Protein AF-A0A3A4Z1Z5-F1 (afdb_monomer_lite)

Radius of gyration: 25.59 Å; chains: 1; bounding box: 73×41×46 Å

Sequence (106 aa):
MDKRVFKVILSLVLTLFFTSTFNFTTGVSYGKEKPIIVGAPIPRASAYGQNGERGMIMAVEEINAAGGVKVAGKMRPIKLEIIDSRDEEPGVPTSEVLLAIEKLIL

pLDDT: mean 87.55, std 14.71, range [50.41, 98.62]

Secondary structure (DSSP, 8-state):
--HHHHHHHHHHHHHHHHHHT-----------PPPEEEEEEE-TTSHHHHHHHHHHHHHHHHHHHTT-EEETTEEE-EEEEEEE--TTSTT--HHHHHHHHHHHH-

Foldseek 3Di:
DDPVVVVVVVVVVVVVVVVVPPPPDPPPPPPADAAAEDEDAAQCVDPVRVVVVVVVVVVLVVQVVVQADQDPNDHHRYDYHYFNLNPPPPPDDPVSSVVRVVVRVD

Structure (mmCIF, N/CA/C/O backbone):
data_AF-A0A3A4Z1Z5-F1
#
_entry.id   AF-A0A3A4Z1Z5-F1
#
loop_
_atom_site.group_PDB
_atom_site.id
_atom_site.type_symbol
_atom_site.label_atom_id
_atom_site.label_alt_id
_atom_site.label_comp_id
_atom_site.label_asym_id
_atom_site.label_entity_id
_atom_site.label_seq_id
_atom_site.pdbx_PDB_ins_code
_atom_site.Cartn_x
_atom_site.Cartn_y
_atom_site.Cartn_z
_atom_site.occupancy
_atom_site.B_iso_or_equiv
_atom_site.auth_seq_id
_atom_site.auth_comp_id
_atom_site.auth_asym_id
_atom_site.auth_atom_id
_atom_site.pdbx_PDB_model_num
ATOM 1 N N . MET A 1 1 ? -56.432 -26.399 16.904 1.00 61.25 1 MET A N 1
ATOM 2 C CA . MET A 1 1 ? -55.233 -26.116 17.721 1.00 61.25 1 MET A CA 1
ATOM 3 C C . MET A 1 1 ? -55.670 -25.333 18.944 1.00 61.25 1 MET A C 1
ATOM 5 O O . MET A 1 1 ? -56.341 -24.318 18.783 1.00 61.25 1 MET A O 1
ATOM 9 N N . ASP A 1 2 ? -55.361 -25.818 20.145 1.00 82.25 2 ASP A N 1
ATOM 10 C CA . ASP A 1 2 ? -55.827 -25.175 21.374 1.00 82.25 2 ASP A CA 1
ATOM 11 C C . ASP A 1 2 ? -55.219 -23.786 21.541 1.00 82.25 2 ASP A C 1
ATOM 13 O O . ASP A 1 2 ? -54.036 -23.567 21.270 1.00 82.25 2 ASP A O 1
ATOM 17 N N . LYS A 1 3 ? -56.013 -22.839 22.056 1.00 79.06 3 LYS A N 1
ATOM 18 C CA . LYS A 1 3 ? -55.576 -21.449 22.290 1.00 79.06 3 LYS A CA 1
ATOM 19 C C . LYS A 1 3 ? -54.317 -21.364 23.167 1.00 79.06 3 LYS A C 1
ATOM 21 O O . LYS A 1 3 ? -53.588 -20.382 23.087 1.00 79.06 3 LYS A O 1
ATOM 26 N N . ARG A 1 4 ? -54.052 -22.385 23.993 1.00 77.69 4 ARG A N 1
ATOM 27 C CA . ARG A 1 4 ? -52.820 -22.511 24.789 1.00 77.69 4 ARG A CA 1
ATOM 28 C C . ARG A 1 4 ? -51.619 -22.909 23.929 1.00 77.69 4 ARG A C 1
ATOM 30 O O . ARG A 1 4 ? -50.582 -22.269 24.026 1.00 77.69 4 ARG A O 1
ATOM 37 N N . VAL A 1 5 ? -51.784 -23.887 23.041 1.00 81.25 5 VAL A N 1
ATOM 38 C CA . VAL A 1 5 ? -50.731 -24.358 22.124 1.00 81.25 5 VAL A CA 1
ATOM 39 C C . VAL A 1 5 ? -50.340 -23.257 21.135 1.00 81.25 5 VAL A C 1
ATOM 41 O O . VAL A 1 5 ? -49.156 -23.020 20.918 1.00 81.25 5 VAL A O 1
ATOM 44 N N . PHE A 1 6 ? -51.314 -22.497 20.622 1.00 83.25 6 PHE A N 1
ATOM 45 C CA . PHE A 1 6 ? -51.037 -21.356 19.742 1.00 83.25 6 PHE A CA 1
ATOM 46 C C . PHE A 1 6 ? -50.242 -20.241 20.443 1.00 83.25 6 PHE A C 1
ATOM 48 O O . PHE A 1 6 ? -49.313 -19.693 19.859 1.00 83.25 6 PHE A O 1
ATOM 55 N N . LYS A 1 7 ? -50.548 -19.940 21.715 1.00 80.25 7 LYS A N 1
ATOM 56 C CA . LYS A 1 7 ? -49.803 -18.942 22.504 1.00 80.25 7 LYS A CA 1
ATOM 57 C C . LYS A 1 7 ? -48.358 -19.364 22.782 1.00 80.25 7 LYS A C 1
ATOM 59 O O . LYS A 1 7 ? -47.477 -18.514 22.743 1.00 80.25 7 LYS A O 1
ATOM 64 N N . VAL A 1 8 ? -48.118 -20.653 23.030 1.00 85.31 8 VAL A N 1
ATOM 65 C CA . VAL A 1 8 ? -46.770 -21.194 23.276 1.00 85.31 8 VAL A CA 1
ATOM 66 C C . VAL A 1 8 ? -45.921 -21.169 22.004 1.00 85.31 8 VAL A C 1
ATOM 68 O O . VAL A 1 8 ? -44.770 -20.749 22.048 1.00 85.31 8 VAL A O 1
ATOM 71 N N . ILE A 1 9 ? -46.489 -21.549 20.855 1.00 85.56 9 ILE A N 1
ATOM 72 C CA . ILE A 1 9 ? -45.777 -21.486 19.568 1.00 85.56 9 ILE A CA 1
ATOM 73 C C . ILE A 1 9 ? -45.465 -20.030 19.203 1.00 85.56 9 ILE A C 1
ATOM 75 O O . ILE A 1 9 ? -44.343 -19.722 18.808 1.00 85.56 9 ILE A O 1
ATOM 79 N N . LEU A 1 10 ? -46.426 -19.122 19.399 1.00 85.94 10 LEU A N 1
ATOM 80 C CA . LEU A 1 10 ? -46.225 -17.701 19.136 1.00 85.94 10 LEU A CA 1
ATOM 81 C C . LEU A 1 10 ? -45.142 -17.101 20.042 1.00 85.94 10 LEU A C 1
ATOM 83 O O . LEU A 1 10 ? -44.319 -16.335 19.550 1.00 85.94 10 LEU A O 1
ATOM 87 N N . SER A 1 11 ? -45.090 -17.471 21.329 1.00 83.81 11 SER A N 1
ATOM 88 C CA . SER A 1 11 ? -44.024 -16.989 22.213 1.00 83.81 11 SER A CA 1
ATOM 89 C C . SER A 1 11 ? -42.663 -17.548 21.810 1.00 83.81 11 SER A C 1
ATOM 91 O O . SER A 1 11 ? -41.701 -16.798 21.800 1.00 83.81 11 SER A O 1
ATOM 93 N N . LEU A 1 12 ? -42.570 -18.826 21.424 1.00 85.62 12 LEU A N 1
ATOM 94 C CA . LEU A 1 12 ? -41.303 -19.443 21.018 1.00 85.62 12 LEU A CA 1
ATOM 95 C C . LEU A 1 12 ? -40.723 -18.789 19.752 1.00 85.62 12 LEU A C 1
ATOM 97 O O . LEU A 1 12 ? -39.527 -18.512 19.692 1.00 85.62 12 LEU A O 1
ATOM 101 N N . VAL A 1 13 ? -41.580 -18.491 18.769 1.00 84.69 13 VAL A N 1
ATOM 102 C CA . VAL A 1 13 ? -41.193 -17.786 17.535 1.00 84.69 13 VAL A CA 1
ATOM 103 C C . VAL A 1 13 ? -40.758 -16.352 17.836 1.00 84.69 13 VAL A C 1
ATOM 105 O O . VAL A 1 13 ? -39.760 -15.892 17.283 1.00 84.69 13 VAL A O 1
ATOM 108 N N . LEU A 1 14 ? -41.453 -15.662 18.745 1.00 81.12 14 LEU A N 1
ATOM 109 C CA . LEU A 1 14 ? -41.100 -14.299 19.145 1.00 81.12 14 LEU A CA 1
ATOM 110 C C . LEU A 1 14 ? -39.748 -14.253 19.874 1.00 81.12 14 LEU A C 1
ATOM 112 O O . LEU A 1 14 ? -38.947 -13.357 19.614 1.00 81.12 14 LEU A O 1
ATOM 116 N N . THR A 1 15 ? -39.464 -15.241 20.729 1.00 78.25 15 THR A N 1
ATOM 117 C CA . THR A 1 15 ? -38.175 -15.359 21.423 1.00 78.25 15 THR A CA 1
ATOM 118 C C . THR A 1 15 ? -37.039 -15.671 20.449 1.00 78.25 15 THR A C 1
ATOM 120 O O . THR A 1 15 ? -35.991 -15.039 20.544 1.00 78.25 15 THR A O 1
ATOM 123 N N . LEU A 1 16 ? -37.248 -16.565 19.469 1.00 75.94 16 LEU A N 1
ATOM 124 C CA . LEU A 1 16 ? -36.252 -16.837 18.421 1.00 75.94 16 LEU A CA 1
ATOM 125 C C . LEU A 1 16 ? -35.950 -15.596 17.564 1.00 75.94 16 LEU A C 1
ATOM 127 O O . LEU A 1 16 ? -34.791 -15.353 17.218 1.00 75.94 16 LEU A O 1
ATOM 131 N N . PHE A 1 17 ? -36.971 -14.792 17.251 1.00 70.88 17 PHE A N 1
ATOM 132 C CA . PHE A 1 17 ? -36.794 -13.539 16.512 1.00 70.88 17 PHE A CA 1
ATOM 133 C C . PHE A 1 17 ? -35.990 -12.509 17.318 1.00 70.88 17 PHE A C 1
ATOM 135 O O . PHE A 1 17 ? -35.095 -11.869 16.771 1.00 70.88 17 PHE A O 1
ATOM 142 N N . PHE A 1 18 ? -36.246 -12.399 18.626 1.00 65.06 18 PHE A N 1
ATOM 143 C CA . PHE A 1 18 ? -35.535 -11.468 19.511 1.00 65.06 18 PHE A CA 1
ATOM 144 C C . PHE A 1 18 ? -34.075 -11.867 19.769 1.00 65.06 18 PHE A C 1
ATOM 146 O O . PHE A 1 18 ? -33.209 -10.999 19.888 1.00 65.06 18 PHE A O 1
ATOM 153 N N . THR A 1 19 ? -33.771 -13.169 19.823 1.00 61.94 19 THR A N 1
ATOM 154 C CA . THR A 1 19 ? -32.390 -13.646 19.998 1.00 61.94 19 THR A CA 1
ATOM 155 C C . THR A 1 19 ? -31.544 -13.495 18.735 1.00 61.94 19 THR A C 1
ATOM 157 O O . THR A 1 19 ? -30.330 -13.343 18.837 1.00 61.94 19 THR A O 1
ATOM 160 N N . SER A 1 20 ? -32.155 -13.483 17.542 1.00 58.09 20 SER A N 1
ATOM 161 C CA . SER A 1 20 ? -31.414 -13.316 16.284 1.00 58.09 20 SER A CA 1
ATOM 162 C C . SER A 1 20 ? -30.978 -11.868 16.026 1.00 58.09 20 SER A C 1
ATOM 164 O O . SER A 1 20 ? -30.015 -11.648 15.294 1.00 58.09 20 SER A O 1
ATOM 166 N N . THR A 1 21 ? -31.644 -10.880 16.633 1.00 56.31 21 THR A N 1
ATOM 167 C CA . THR A 1 21 ? -31.333 -9.450 16.457 1.00 56.31 21 THR A CA 1
ATOM 168 C C . THR A 1 21 ? -30.331 -8.897 17.476 1.00 56.31 21 THR A C 1
ATOM 170 O O . THR A 1 21 ? -29.924 -7.746 17.351 1.00 56.31 21 THR A O 1
ATOM 173 N N . PHE A 1 22 ? -29.909 -9.688 18.472 1.00 52.91 22 PHE A N 1
ATOM 174 C CA . PHE A 1 22 ? -29.034 -9.226 19.562 1.00 52.91 22 PHE A CA 1
ATOM 175 C C . PHE A 1 22 ? -27.533 -9.497 19.356 1.00 52.91 22 PHE A C 1
ATOM 177 O O . PHE A 1 22 ? -26.733 -9.185 20.234 1.00 52.91 22 PHE A O 1
ATOM 184 N N . ASN A 1 23 ? -27.114 -9.979 18.180 1.00 50.41 23 ASN A N 1
ATOM 185 C CA . ASN A 1 23 ? -25.702 -9.948 17.766 1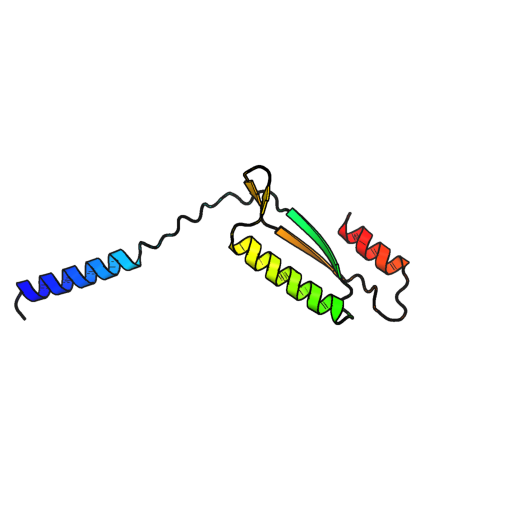.00 50.41 23 ASN A CA 1
AT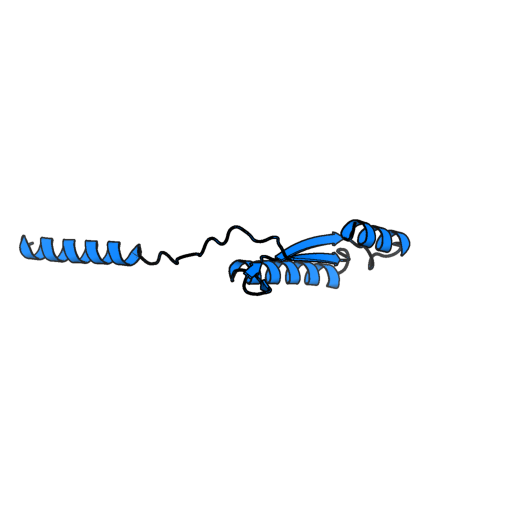OM 186 C C . ASN A 1 23 ? -25.295 -8.542 17.286 1.00 50.41 23 ASN A C 1
ATOM 188 O O . ASN A 1 23 ? -24.644 -8.379 16.255 1.00 50.41 23 ASN A O 1
ATOM 192 N N . PHE A 1 24 ? -25.695 -7.505 18.027 1.00 51.84 24 PHE A N 1
ATOM 193 C CA . PHE A 1 24 ? -25.171 -6.162 17.839 1.00 51.84 24 PHE A CA 1
ATOM 194 C C . PHE A 1 24 ? -23.784 -6.146 18.476 1.00 51.84 24 PHE A C 1
ATOM 196 O O . PHE A 1 24 ? -23.608 -5.792 19.641 1.00 51.84 24 PHE A O 1
ATOM 203 N N . THR A 1 25 ? -22.797 -6.628 17.718 1.00 53.03 25 THR A N 1
ATOM 204 C CA . THR A 1 25 ? -21.393 -6.369 18.018 1.00 53.03 25 THR A CA 1
ATOM 205 C C . THR A 1 25 ? -21.264 -4.870 18.253 1.00 53.03 25 THR A C 1
ATOM 207 O O . THR A 1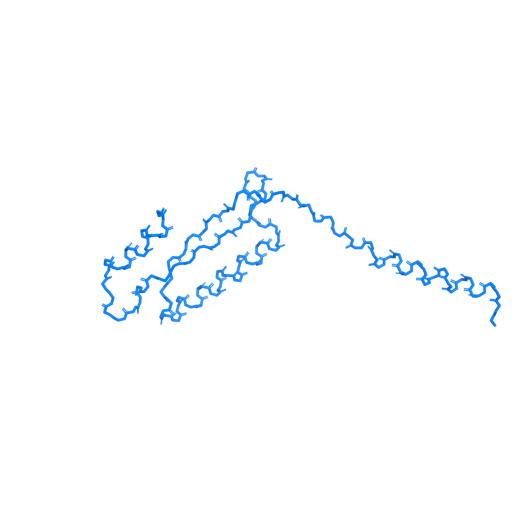 25 ? -21.587 -4.050 17.390 1.00 53.03 25 THR A O 1
ATOM 210 N N . THR A 1 26 ? -20.884 -4.499 19.470 1.00 52.44 26 THR A N 1
ATOM 211 C CA . THR A 1 26 ? -20.511 -3.137 19.816 1.00 52.44 26 THR A CA 1
ATOM 212 C C . THR A 1 26 ? -19.218 -2.835 19.069 1.00 52.44 26 THR A C 1
ATOM 214 O O . THR A 1 26 ? -18.125 -2.923 19.627 1.00 52.44 26 THR A O 1
ATOM 217 N N . GLY A 1 27 ? -19.336 -2.532 17.777 1.00 52.22 27 GLY A N 1
ATOM 218 C CA . GLY A 1 27 ? -18.276 -1.912 17.012 1.00 52.22 27 GLY A CA 1
ATOM 219 C C . GLY A 1 27 ? -18.019 -0.573 17.673 1.00 52.22 27 GLY A C 1
ATOM 220 O O . GLY A 1 27 ? -18.796 0.366 17.502 1.00 52.22 27 GLY A O 1
ATOM 221 N N . VAL A 1 28 ? -16.981 -0.507 18.505 1.00 52.50 28 VAL A N 1
ATOM 222 C CA . VAL A 1 28 ? -16.524 0.755 19.069 1.00 52.50 28 VAL A CA 1
ATOM 223 C C . VAL A 1 28 ? -16.129 1.611 17.875 1.00 52.50 28 VAL A C 1
ATOM 225 O O . VAL A 1 28 ? -15.078 1.411 17.270 1.00 52.50 28 VAL A O 1
ATOM 228 N N . SER A 1 29 ? -17.012 2.533 17.498 1.00 51.22 29 SER A N 1
ATOM 229 C CA . SER A 1 29 ? -16.730 3.561 16.509 1.00 51.22 29 SER A CA 1
ATOM 230 C C . SER A 1 29 ? -15.759 4.548 17.148 1.00 51.22 29 SER A C 1
ATOM 232 O O . SER A 1 29 ? -16.138 5.647 17.554 1.00 51.22 29 SER A O 1
ATOM 234 N N . TYR A 1 30 ? -14.494 4.144 17.271 1.00 51.41 30 TYR A N 1
ATOM 235 C CA . TYR A 1 30 ? -13.403 5.089 17.428 1.00 51.41 30 TYR A CA 1
ATOM 236 C C . TYR A 1 30 ? -13.477 6.003 16.207 1.00 51.41 30 TYR A C 1
ATOM 238 O O . TYR A 1 30 ? -13.342 5.532 15.076 1.00 51.41 30 TYR A O 1
ATOM 246 N N . GLY A 1 31 ? -13.755 7.296 16.415 1.00 57.62 31 GLY A N 1
ATOM 247 C CA . GLY A 1 31 ? -13.587 8.281 15.349 1.00 57.62 31 GLY A CA 1
ATOM 248 C C . GLY A 1 31 ? -12.216 8.039 14.728 1.00 57.62 31 GLY A C 1
ATOM 249 O O . GLY A 1 31 ? -11.250 7.928 15.482 1.00 57.62 31 GLY A O 1
ATOM 250 N N . LYS A 1 32 ? -12.159 7.819 13.404 1.00 63.97 32 LYS A N 1
ATOM 251 C CA . LYS A 1 32 ? -10.948 7.342 12.718 1.00 63.97 32 LYS A CA 1
ATOM 252 C C . LYS A 1 32 ? -9.762 8.208 13.140 1.00 63.97 32 LYS A C 1
ATOM 254 O O . LYS A 1 32 ? -9.626 9.344 12.688 1.00 63.97 32 LYS A O 1
ATOM 259 N N . GLU A 1 33 ? -8.921 7.665 14.018 1.00 81.50 33 GLU A N 1
ATOM 260 C CA . GLU A 1 33 ? -7.637 8.264 14.355 1.00 81.50 33 GLU A CA 1
ATOM 261 C C . GLU A 1 33 ? -6.850 8.452 13.058 1.00 81.50 33 GLU A C 1
ATOM 263 O O . GLU A 1 33 ? -7.051 7.708 12.089 1.00 81.50 33 GLU A O 1
ATOM 268 N N . LYS A 1 34 ? -5.964 9.455 13.022 1.00 91.31 34 LYS A N 1
ATOM 269 C CA . LYS A 1 34 ? -5.181 9.753 11.813 1.00 91.31 34 LYS A CA 1
ATOM 270 C C . LYS A 1 34 ? -4.570 8.451 11.283 1.00 91.31 34 LYS A C 1
ATOM 272 O O . LYS A 1 34 ? -3.930 7.753 12.073 1.00 91.31 34 LYS A O 1
ATOM 277 N N . PRO A 1 35 ? -4.736 8.094 10.003 1.00 95.12 35 PRO A N 1
ATOM 278 C CA . PRO A 1 35 ? -4.222 6.827 9.507 1.00 95.12 35 PRO A CA 1
ATOM 279 C C . PRO A 1 35 ? -2.697 6.758 9.629 1.00 95.12 35 PRO A C 1
ATOM 281 O O . PRO A 1 35 ? -2.014 7.784 9.697 1.00 95.12 35 PRO A O 1
ATOM 284 N N . ILE A 1 36 ? -2.166 5.542 9.680 1.00 96.25 36 ILE A N 1
ATOM 285 C CA . ILE A 1 36 ? -0.753 5.276 9.416 1.00 96.25 36 ILE A CA 1
ATOM 286 C C . ILE A 1 36 ? -0.617 5.223 7.898 1.00 96.25 36 ILE A C 1
ATOM 288 O O . ILE A 1 36 ? -1.231 4.368 7.264 1.00 96.25 36 ILE A O 1
ATOM 292 N N . ILE A 1 37 ? 0.126 6.161 7.320 1.00 96.31 37 ILE A N 1
ATOM 293 C CA . ILE A 1 37 ? 0.362 6.185 5.877 1.00 96.31 37 ILE A CA 1
ATOM 294 C C . ILE A 1 37 ? 1.513 5.230 5.581 1.00 96.31 37 ILE A C 1
ATOM 296 O O . ILE A 1 37 ? 2.593 5.369 6.152 1.00 96.31 37 ILE A O 1
ATOM 300 N N . VAL A 1 38 ? 1.263 4.261 4.707 1.00 97.44 38 VAL A N 1
ATOM 301 C CA . VAL A 1 38 ? 2.278 3.354 4.172 1.00 97.44 38 VAL A CA 1
ATOM 302 C C . VAL A 1 38 ? 2.399 3.666 2.689 1.00 97.44 38 VAL A C 1
ATOM 304 O O . VAL A 1 38 ? 1.474 3.400 1.926 1.00 97.44 38 VAL A O 1
ATOM 307 N N . GLY A 1 39 ? 3.513 4.282 2.303 1.00 97.38 39 GLY A N 1
ATOM 308 C CA . GLY A 1 39 ? 3.845 4.530 0.905 1.00 97.38 39 GLY A CA 1
ATOM 309 C C . GLY A 1 39 ? 4.557 3.323 0.304 1.00 97.38 39 GLY A C 1
ATOM 310 O O . GLY A 1 39 ? 5.506 2.819 0.903 1.00 97.38 39 GLY A O 1
ATOM 311 N N . ALA A 1 40 ? 4.123 2.880 -0.873 1.00 97.38 40 ALA A N 1
ATOM 312 C CA . ALA A 1 40 ? 4.768 1.810 -1.620 1.00 97.38 40 ALA A CA 1
ATOM 313 C C . ALA A 1 40 ? 5.015 2.218 -3.087 1.00 97.38 40 ALA A C 1
ATOM 315 O O . ALA A 1 40 ? 4.067 2.283 -3.876 1.00 97.38 40 ALA A O 1
ATOM 316 N N . PRO A 1 41 ? 6.273 2.479 -3.480 1.00 96.88 41 PRO A N 1
ATOM 317 C CA . PRO A 1 41 ? 6.649 2.564 -4.885 1.00 96.88 41 PRO A CA 1
ATOM 318 C C . PRO A 1 41 ? 6.745 1.145 -5.458 1.00 96.88 41 PRO A C 1
ATOM 320 O O . PRO A 1 41 ? 7.558 0.343 -5.001 1.00 96.88 41 PRO A O 1
ATOM 323 N N . ILE A 1 42 ? 5.892 0.815 -6.428 1.00 97.31 42 ILE A N 1
ATOM 324 C CA . ILE A 1 42 ? 5.763 -0.542 -6.970 1.00 97.31 42 ILE A CA 1
ATOM 325 C C . ILE A 1 42 ? 6.004 -0.535 -8.481 1.00 97.31 42 ILE A C 1
ATOM 327 O O . ILE A 1 42 ? 5.338 0.225 -9.176 1.00 97.31 42 ILE A O 1
ATOM 331 N N . PRO A 1 43 ? 6.878 -1.397 -9.028 1.00 96.44 43 PRO A N 1
ATOM 332 C CA . PRO A 1 43 ? 7.050 -1.525 -10.472 1.00 96.44 43 PRO A CA 1
ATOM 333 C C . PRO A 1 43 ? 5.930 -2.397 -11.062 1.00 96.44 43 PRO A C 1
ATOM 335 O O . PRO A 1 43 ? 6.028 -3.625 -11.093 1.00 96.44 43 PRO A O 1
ATOM 338 N N . ARG A 1 44 ? 4.828 -1.801 -11.534 1.00 95.62 44 ARG A N 1
ATOM 339 C CA . ARG A 1 44 ? 3.629 -2.574 -11.938 1.00 95.62 44 ARG A CA 1
ATOM 340 C C . ARG A 1 44 ? 3.800 -3.401 -13.212 1.00 95.62 44 ARG A C 1
ATOM 342 O O . ARG A 1 44 ? 3.038 -4.346 -13.439 1.00 95.62 44 ARG A O 1
ATOM 349 N N . ALA A 1 45 ? 4.807 -3.094 -14.026 1.00 95.06 45 ALA A N 1
ATOM 350 C CA . ALA A 1 45 ? 5.160 -3.905 -15.189 1.00 95.06 45 ALA A CA 1
ATOM 351 C C . ALA A 1 45 ? 5.744 -5.282 -14.818 1.00 95.06 45 ALA A C 1
ATOM 353 O O . ALA A 1 45 ? 5.802 -6.178 -15.659 1.00 95.06 45 ALA A O 1
ATOM 354 N N . SER A 1 46 ? 6.146 -5.471 -13.559 1.00 94.38 46 SER A N 1
ATOM 355 C CA . SER A 1 46 ? 6.732 -6.704 -13.044 1.00 94.38 46 SER A CA 1
ATOM 356 C C . SER A 1 46 ? 5.713 -7.597 -12.343 1.00 94.38 46 SER A C 1
ATOM 358 O O . SER A 1 46 ? 4.837 -7.131 -11.612 1.00 94.38 46 SER A O 1
ATOM 360 N N . ALA A 1 47 ? 5.879 -8.914 -12.486 1.00 93.94 47 ALA A N 1
ATOM 361 C CA . ALA A 1 47 ? 5.120 -9.888 -11.706 1.00 93.94 47 ALA A CA 1
ATOM 362 C C . ALA A 1 47 ? 5.382 -9.750 -10.194 1.00 93.94 47 ALA A C 1
ATOM 364 O O . ALA A 1 47 ? 4.472 -9.975 -9.394 1.00 93.94 47 ALA A O 1
ATOM 365 N N . TYR A 1 48 ? 6.597 -9.355 -9.796 1.00 92.25 48 TYR A N 1
ATOM 366 C CA . TYR A 1 48 ? 6.924 -9.091 -8.397 1.00 92.25 48 TYR A CA 1
ATOM 367 C C . TYR A 1 48 ? 6.127 -7.890 -7.877 1.00 92.25 48 TYR A C 1
ATOM 369 O O . TYR A 1 48 ? 5.457 -7.999 -6.849 1.00 92.25 48 TYR A O 1
ATOM 377 N N . GLY A 1 49 ? 6.094 -6.796 -8.644 1.00 95.88 49 GLY A N 1
ATOM 378 C CA . GLY A 1 49 ? 5.315 -5.610 -8.296 1.00 95.88 49 GLY A CA 1
ATOM 379 C C . GLY A 1 49 ? 3.811 -5.881 -8.210 1.00 95.88 49 GLY A C 1
ATOM 380 O O . GLY A 1 49 ? 3.180 -5.546 -7.210 1.00 95.88 49 GLY A O 1
ATOM 381 N N . GLN A 1 50 ? 3.232 -6.571 -9.197 1.00 96.50 50 GLN A N 1
ATOM 382 C CA . GLN A 1 50 ? 1.798 -6.899 -9.203 1.00 96.50 50 GLN A CA 1
ATOM 383 C C . GLN A 1 50 ? 1.381 -7.780 -8.021 1.00 96.50 50 GLN A C 1
ATOM 385 O O . GLN A 1 50 ? 0.337 -7.550 -7.407 1.00 96.50 50 GLN A O 1
ATOM 390 N N . ASN A 1 51 ? 2.177 -8.804 -7.705 1.00 97.12 51 ASN A N 1
ATOM 391 C CA . ASN A 1 51 ? 1.888 -9.689 -6.580 1.00 97.12 51 ASN A CA 1
ATOM 392 C C . ASN A 1 51 ? 2.095 -8.970 -5.240 1.00 97.12 51 ASN A C 1
ATOM 394 O O . ASN A 1 51 ? 1.286 -9.148 -4.330 1.00 97.12 51 ASN A O 1
ATOM 398 N N . GLY A 1 52 ? 3.120 -8.118 -5.141 1.00 96.19 52 GLY A N 1
ATOM 399 C CA . GLY A 1 52 ? 3.358 -7.260 -3.983 1.00 96.19 52 GLY A CA 1
ATOM 400 C C . GLY A 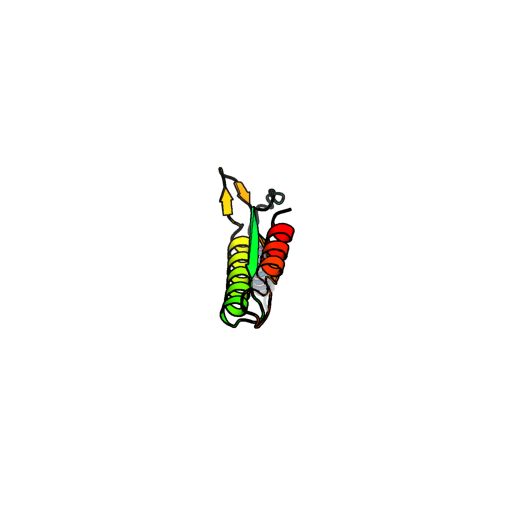1 52 ? 2.200 -6.297 -3.723 1.00 96.19 52 GLY A C 1
ATOM 401 O O . GLY A 1 52 ? 1.697 -6.240 -2.606 1.00 96.19 52 GLY A O 1
ATOM 402 N N . GLU A 1 53 ? 1.715 -5.597 -4.751 1.00 97.69 53 GLU A N 1
ATOM 403 C CA . GLU A 1 53 ? 0.571 -4.682 -4.646 1.00 97.69 53 GLU A CA 1
ATOM 404 C C . GLU A 1 53 ? -0.690 -5.395 -4.151 1.00 97.69 53 GLU A C 1
ATOM 406 O O . GLU A 1 53 ? -1.296 -4.962 -3.171 1.00 97.69 53 GLU A O 1
ATOM 411 N N . ARG A 1 54 ? -1.050 -6.528 -4.764 1.00 98.25 54 ARG A N 1
ATOM 412 C CA . ARG A 1 54 ? -2.213 -7.323 -4.337 1.00 98.25 54 ARG A CA 1
ATOM 413 C C . ARG A 1 54 ? -2.070 -7.813 -2.897 1.00 98.25 54 ARG A C 1
ATOM 415 O O . ARG A 1 54 ? -3.030 -7.736 -2.135 1.00 98.25 54 ARG A O 1
ATOM 422 N N . GLY A 1 55 ? -0.880 -8.282 -2.519 1.00 98.25 55 GLY A N 1
ATOM 423 C CA . GLY A 1 55 ? -0.591 -8.740 -1.160 1.00 98.25 55 GLY A CA 1
ATOM 424 C C . GLY A 1 55 ? -0.694 -7.620 -0.124 1.00 98.25 55 GLY A C 1
ATOM 425 O O . GLY A 1 55 ? -1.293 -7.814 0.931 1.00 98.25 55 GLY A O 1
ATOM 426 N N . MET A 1 56 ? -0.172 -6.429 -0.431 1.00 98.19 56 MET A N 1
ATOM 427 C CA . MET A 1 56 ? -0.297 -5.265 0.449 1.00 98.19 56 MET A CA 1
ATOM 428 C C . MET A 1 56 ? -1.748 -4.814 0.601 1.00 98.19 56 MET A C 1
ATOM 430 O O . MET A 1 56 ? -2.164 -4.515 1.717 1.00 98.19 56 MET A O 1
ATOM 434 N N . ILE A 1 57 ? -2.521 -4.782 -0.490 1.00 98.31 57 ILE A N 1
ATOM 435 C CA . ILE A 1 57 ? -3.947 -4.434 -0.444 1.00 98.31 57 ILE A CA 1
ATOM 436 C C . ILE A 1 57 ? -4.693 -5.418 0.462 1.00 98.31 57 ILE A C 1
ATOM 438 O O . ILE A 1 57 ? -5.330 -4.984 1.418 1.00 98.31 57 ILE A O 1
ATOM 442 N N . MET A 1 58 ? -4.532 -6.725 0.228 1.00 98.62 58 MET A N 1
ATOM 443 C CA . MET A 1 58 ? -5.162 -7.774 1.037 1.00 98.62 58 MET A CA 1
ATOM 444 C C . MET A 1 58 ? -4.804 -7.640 2.522 1.00 98.62 58 MET A C 1
ATOM 446 O O . MET A 1 58 ? -5.686 -7.618 3.377 1.00 98.62 58 MET A O 1
ATOM 450 N N . ALA A 1 59 ? -3.518 -7.476 2.842 1.00 98.56 59 ALA A N 1
ATOM 451 C CA . ALA A 1 59 ? -3.074 -7.325 4.224 1.00 98.56 59 ALA A CA 1
ATOM 452 C C . ALA A 1 59 ? -3.657 -6.066 4.887 1.00 98.56 59 ALA A C 1
ATOM 454 O O . ALA A 1 59 ? -4.094 -6.113 6.036 1.00 98.56 59 ALA A O 1
ATOM 455 N N . VAL A 1 60 ? -3.687 -4.933 4.179 1.00 98.31 60 VAL A N 1
ATOM 456 C CA . VAL A 1 60 ? -4.254 -3.679 4.696 1.00 98.31 60 VAL A CA 1
ATOM 457 C C . VAL A 1 60 ? -5.756 -3.803 4.928 1.00 98.31 60 VAL A C 1
ATOM 459 O O . VAL A 1 60 ? -6.247 -3.309 5.943 1.00 98.31 60 VAL A O 1
ATOM 462 N N . GLU A 1 61 ? -6.482 -4.468 4.032 1.00 97.75 61 GLU A N 1
ATOM 463 C CA . GLU A 1 61 ? -7.911 -4.740 4.190 1.00 97.75 61 GLU A CA 1
ATOM 464 C C . GLU A 1 61 ? -8.183 -5.609 5.420 1.00 97.75 61 GLU A C 1
ATOM 466 O O . GLU A 1 61 ? -8.988 -5.218 6.267 1.00 97.75 61 GLU A O 1
ATOM 471 N N . GLU A 1 62 ? -7.468 -6.726 5.577 1.00 98.25 62 GLU A N 1
ATOM 472 C CA . GLU A 1 62 ? -7.614 -7.626 6.727 1.00 98.25 62 GLU A CA 1
ATOM 473 C C . GLU A 1 62 ? -7.258 -6.936 8.052 1.00 98.25 62 GLU A C 1
ATOM 475 O O . GLU A 1 62 ? -8.023 -7.001 9.019 1.00 98.25 62 GLU A O 1
ATOM 480 N N . ILE A 1 63 ? -6.138 -6.206 8.100 1.00 97.38 63 ILE A N 1
ATOM 481 C CA . ILE A 1 63 ? -5.707 -5.464 9.295 1.00 97.38 63 ILE A CA 1
ATOM 482 C C . ILE A 1 63 ? -6.730 -4.386 9.658 1.00 97.38 63 ILE A C 1
ATOM 484 O O . ILE A 1 63 ? -7.101 -4.244 10.825 1.00 97.38 63 ILE A O 1
ATOM 488 N N . ASN A 1 64 ? -7.208 -3.619 8.677 1.00 96.31 64 ASN A N 1
ATOM 489 C CA . ASN A 1 64 ? -8.190 -2.567 8.920 1.00 96.31 64 ASN A CA 1
ATOM 490 C C . ASN A 1 64 ? -9.550 -3.136 9.343 1.00 96.31 64 ASN A C 1
ATOM 492 O O . ASN A 1 64 ? -10.191 -2.551 10.218 1.00 96.31 64 ASN A O 1
ATOM 496 N N . ALA A 1 65 ? -9.971 -4.275 8.785 1.00 95.50 65 ALA A N 1
ATOM 497 C CA . ALA A 1 65 ? -11.176 -4.988 9.208 1.00 95.50 65 ALA A CA 1
ATOM 498 C C . ALA A 1 65 ? -11.069 -5.496 10.659 1.00 95.50 65 ALA A C 1
ATOM 500 O O . ALA A 1 65 ? -12.055 -5.459 11.394 1.00 95.50 65 ALA A O 1
ATOM 501 N N . ALA A 1 66 ? -9.868 -5.878 11.106 1.00 95.44 66 ALA A N 1
ATOM 502 C CA . ALA A 1 66 ? -9.573 -6.235 12.498 1.00 95.44 66 ALA A CA 1
ATOM 503 C C . ALA A 1 66 ? -9.441 -5.022 13.450 1.00 95.44 66 ALA A C 1
ATOM 505 O O . ALA A 1 66 ? -9.135 -5.185 14.633 1.00 95.44 66 ALA A O 1
ATOM 506 N N . GLY A 1 67 ? -9.678 -3.801 12.962 1.00 90.62 67 GLY A N 1
ATOM 507 C CA . GLY A 1 67 ? -9.639 -2.566 13.748 1.00 90.62 67 GLY A CA 1
ATOM 508 C C . GLY A 1 67 ? -8.365 -1.734 13.576 1.00 90.62 67 GLY A C 1
ATOM 509 O O . GLY A 1 67 ? -8.263 -0.667 14.176 1.00 90.62 67 GLY A O 1
ATOM 510 N N . GLY A 1 68 ? -7.412 -2.164 12.746 1.00 94.44 68 GLY A N 1
ATOM 511 C CA . GLY A 1 68 ? -6.176 -1.438 12.447 1.00 94.44 68 GLY A CA 1
ATOM 512 C C . GLY A 1 68 ? -5.002 -1.800 13.363 1.00 94.44 68 GLY A C 1
ATOM 513 O O . GLY A 1 68 ? -4.965 -2.854 13.991 1.00 94.44 68 GLY A O 1
ATOM 514 N N . VAL A 1 69 ? -4.014 -0.908 13.451 1.00 95.56 69 VAL A N 1
ATOM 515 C CA . VAL A 1 69 ? -2.780 -1.105 14.228 1.00 95.56 69 VAL A CA 1
ATOM 516 C C . VAL A 1 69 ? -2.853 -0.344 15.550 1.00 95.56 69 VAL A C 1
ATOM 518 O O . VAL A 1 69 ? -3.170 0.847 15.580 1.00 95.56 69 VAL A O 1
ATOM 521 N N . LYS A 1 70 ? -2.510 -1.010 16.658 1.00 95.06 70 LYS A N 1
ATOM 522 C CA . LYS A 1 70 ? -2.441 -0.386 17.985 1.00 95.06 70 LYS A CA 1
ATOM 523 C C . LYS A 1 70 ? -1.149 0.423 18.140 1.00 95.06 70 LYS A C 1
ATOM 525 O O . LYS A 1 70 ? -0.071 -0.146 18.271 1.00 95.06 70 LYS A O 1
ATOM 530 N N . VAL A 1 71 ? -1.257 1.748 18.198 1.00 93.75 71 VAL A N 1
ATOM 531 C CA . VAL A 1 71 ? -0.141 2.682 18.411 1.00 93.75 71 VAL A CA 1
ATOM 532 C C . VAL A 1 71 ? -0.416 3.505 19.663 1.00 93.75 71 VAL A C 1
ATOM 534 O O . VAL A 1 71 ? -1.421 4.207 19.730 1.00 93.75 71 VAL A O 1
ATOM 537 N N . ALA A 1 72 ? 0.460 3.411 20.667 1.00 92.56 72 ALA A N 1
ATOM 538 C CA . ALA A 1 72 ? 0.324 4.136 21.938 1.00 92.56 72 ALA A CA 1
ATOM 539 C C . ALA A 1 72 ? -1.080 4.006 22.578 1.00 92.56 72 ALA A C 1
ATOM 541 O O . ALA A 1 72 ? -1.664 4.975 23.054 1.00 92.56 72 ALA A O 1
ATOM 542 N N . GLY A 1 73 ? -1.653 2.796 22.544 1.00 90.69 73 GLY A N 1
ATOM 543 C CA . GLY A 1 73 ? -2.975 2.506 23.114 1.00 90.69 73 GLY A CA 1
ATOM 544 C C . GLY A 1 73 ? -4.171 2.856 22.223 1.00 90.69 73 GLY A C 1
ATOM 545 O O . GLY A 1 73 ? -5.293 2.511 22.584 1.00 90.69 73 GLY A O 1
ATOM 546 N N . LYS A 1 74 ? -3.952 3.470 21.056 1.00 91.19 74 LYS A N 1
ATOM 547 C CA . LYS A 1 74 ? -5.000 3.851 20.101 1.00 91.19 74 LYS A CA 1
ATOM 548 C C . LYS A 1 74 ? -4.965 2.966 18.861 1.00 91.19 74 LYS A C 1
ATOM 550 O O . LYS A 1 74 ? -3.890 2.685 18.338 1.00 91.19 74 LYS A O 1
ATOM 555 N N . MET A 1 75 ? -6.131 2.560 18.373 1.00 93.38 75 MET A N 1
ATOM 556 C CA . MET A 1 75 ? -6.252 1.831 17.111 1.00 93.38 75 MET A CA 1
ATOM 557 C C . MET A 1 75 ? -6.237 2.816 15.941 1.00 93.38 75 MET A C 1
ATOM 559 O O . MET A 1 75 ? -7.029 3.758 15.916 1.00 93.38 75 MET A O 1
ATOM 563 N N . ARG A 1 76 ? -5.320 2.627 14.990 1.00 95.31 76 ARG A N 1
ATOM 564 C CA . ARG A 1 76 ? -5.158 3.492 13.815 1.00 95.31 76 ARG A CA 1
ATOM 565 C C . ARG A 1 76 ? -5.279 2.658 12.540 1.00 95.31 76 ARG A C 1
ATOM 567 O O . ARG A 1 76 ? -4.560 1.666 12.418 1.00 95.31 76 ARG A O 1
ATOM 574 N N . PRO A 1 77 ? -6.135 3.041 11.578 1.00 96.25 77 PRO A N 1
ATOM 575 C CA . PRO A 1 77 ? -6.194 2.346 10.299 1.00 96.25 77 PRO A CA 1
ATOM 576 C C . PRO A 1 77 ? -4.917 2.603 9.489 1.00 96.25 77 PRO A C 1
ATOM 578 O O . PRO A 1 77 ? -4.292 3.659 9.616 1.00 96.25 77 PRO A O 1
ATOM 581 N N . ILE A 1 78 ? -4.555 1.667 8.620 1.00 97.75 78 ILE A N 1
ATOM 582 C CA . ILE A 1 78 ? -3.528 1.857 7.598 1.00 97.75 78 ILE A CA 1
ATOM 583 C C . ILE A 1 78 ? -4.175 2.510 6.373 1.00 97.75 78 ILE A C 1
ATOM 585 O O . ILE A 1 78 ? -5.229 2.070 5.910 1.00 97.75 78 ILE A O 1
ATOM 589 N N . LYS A 1 79 ? -3.538 3.553 5.838 1.00 97.00 79 LYS A N 1
ATOM 590 C CA . LYS A 1 79 ? -3.812 4.100 4.506 1.00 97.00 79 LYS A CA 1
ATOM 591 C C . LYS A 1 79 ? -2.632 3.744 3.610 1.00 97.00 79 LYS A C 1
ATOM 593 O O . LYS A 1 79 ? -1.521 4.207 3.854 1.00 97.00 79 LYS A O 1
ATOM 598 N N . LEU A 1 80 ? -2.887 2.913 2.609 1.00 97.81 80 LEU A N 1
ATOM 599 C CA . LEU A 1 80 ? -1.893 2.521 1.620 1.00 97.81 80 LEU A CA 1
ATOM 600 C C . LEU A 1 80 ? -1.884 3.548 0.483 1.00 97.81 80 LEU A C 1
ATOM 602 O O . LEU A 1 80 ? -2.934 3.830 -0.091 1.00 97.81 80 LEU A O 1
ATOM 606 N N . GLU A 1 81 ? -0.716 4.103 0.184 1.00 97.50 81 GLU A N 1
ATOM 607 C CA . GLU A 1 81 ? -0.479 5.004 -0.946 1.00 97.50 81 GLU A CA 1
ATOM 608 C C . GLU A 1 81 ? 0.480 4.300 -1.901 1.00 97.50 81 GLU A C 1
ATOM 610 O O . GLU A 1 81 ? 1.622 4.018 -1.541 1.00 97.50 81 GLU A O 1
ATOM 615 N N . ILE A 1 82 ? 0.012 3.973 -3.103 1.00 97.00 82 ILE A N 1
ATOM 616 C CA . ILE A 1 82 ? 0.809 3.248 -4.096 1.00 97.00 82 ILE A CA 1
ATOM 617 C C . ILE A 1 82 ? 1.074 4.165 -5.278 1.00 97.00 82 ILE A C 1
ATOM 619 O O . ILE A 1 82 ? 0.145 4.761 -5.827 1.00 97.00 82 ILE A O 1
ATOM 623 N N . ILE A 1 83 ? 2.331 4.221 -5.705 1.00 97.31 83 ILE A N 1
ATOM 624 C CA . ILE A 1 83 ? 2.721 4.831 -6.973 1.00 97.31 83 ILE A CA 1
ATOM 625 C C . ILE A 1 83 ? 3.416 3.790 -7.840 1.00 97.31 83 ILE A C 1
ATOM 627 O O . ILE A 1 83 ? 4.157 2.946 -7.336 1.00 97.31 83 ILE A O 1
ATOM 631 N N . ASP A 1 84 ? 3.172 3.855 -9.144 1.00 97.00 84 ASP A N 1
ATOM 632 C CA . ASP A 1 84 ? 3.919 3.043 -10.094 1.00 97.00 84 ASP A CA 1
ATOM 633 C C . ASP A 1 84 ? 5.319 3.635 -10.278 1.00 97.00 84 ASP A C 1
ATOM 635 O O . ASP A 1 84 ? 5.453 4.766 -10.750 1.00 97.00 84 ASP A O 1
ATOM 639 N N . SER A 1 85 ? 6.348 2.902 -9.855 1.00 96.75 85 SER A N 1
ATOM 640 C CA . SER A 1 85 ? 7.739 3.366 -9.908 1.00 96.75 85 SER A CA 1
ATOM 641 C C . SER A 1 85 ? 8.429 3.059 -11.231 1.00 96.75 85 SER A C 1
ATOM 643 O O . SER A 1 85 ? 9.434 3.694 -11.539 1.00 96.75 85 SER A O 1
ATOM 645 N N . ARG A 1 86 ? 7.906 2.095 -12.003 1.00 96.56 86 ARG A N 1
ATOM 646 C CA . ARG A 1 86 ? 8.470 1.637 -13.286 1.00 96.56 86 ARG A CA 1
ATOM 647 C C . ARG A 1 86 ? 9.919 1.109 -13.231 1.00 96.56 86 ARG A C 1
ATOM 649 O O . ARG A 1 86 ? 10.543 0.946 -14.271 1.00 96.56 86 ARG A O 1
ATOM 656 N N . ASP A 1 87 ? 10.446 0.792 -12.046 1.00 93.75 87 ASP A N 1
ATOM 657 C CA . ASP A 1 87 ? 11.862 0.415 -11.824 1.00 93.75 87 ASP A CA 1
ATOM 658 C C . ASP A 1 87 ? 12.305 -0.878 -12.543 1.00 93.75 87 ASP A C 1
ATOM 660 O O . ASP A 1 87 ? 13.483 -1.097 -12.799 1.00 93.75 87 ASP A O 1
ATOM 664 N N . GLU A 1 88 ? 11.355 -1.734 -12.922 1.00 93.81 88 GLU A N 1
ATOM 665 C CA . GLU A 1 88 ? 11.628 -2.996 -13.627 1.00 93.81 88 GLU A CA 1
ATOM 666 C C . GLU A 1 88 ? 11.245 -2.949 -15.116 1.00 93.81 88 GLU A C 1
ATOM 668 O O . GLU A 1 88 ? 11.254 -3.969 -15.808 1.00 93.81 88 GLU A O 1
ATOM 673 N N . GLU A 1 89 ? 10.890 -1.772 -15.635 1.00 93.94 89 GLU A N 1
ATOM 674 C CA . GLU A 1 89 ? 10.590 -1.605 -17.053 1.00 93.94 89 GLU A CA 1
ATOM 675 C C . GLU A 1 89 ? 11.871 -1.422 -17.884 1.00 93.94 89 GLU A C 1
ATOM 677 O O . GLU A 1 89 ? 12.743 -0.620 -17.533 1.00 93.94 89 GLU A O 1
ATOM 682 N N . PRO A 1 90 ? 11.994 -2.100 -19.041 1.00 93.75 90 PRO A N 1
ATOM 683 C CA . PRO A 1 90 ? 13.137 -1.912 -19.923 1.00 93.75 90 PRO A CA 1
ATOM 684 C C . PRO A 1 90 ? 13.266 -0.461 -20.400 1.00 93.75 90 PRO A C 1
ATOM 686 O O . PRO A 1 90 ? 12.346 0.096 -20.997 1.00 93.75 90 PRO A O 1
ATOM 689 N N . GLY A 1 91 ? 14.445 0.128 -20.197 1.00 94.75 91 GLY A N 1
ATOM 690 C CA . GLY A 1 91 ? 14.775 1.458 -20.711 1.00 94.75 91 GLY A CA 1
ATOM 691 C C . GLY A 1 91 ? 14.272 2.629 -19.865 1.00 94.75 91 GLY A C 1
ATOM 692 O O . GLY A 1 91 ? 14.468 3.769 -20.281 1.00 94.75 91 GLY A O 1
ATOM 693 N N . VAL A 1 92 ? 13.674 2.382 -18.694 1.00 96.62 92 VAL A N 1
ATOM 694 C CA . VAL A 1 92 ? 13.313 3.455 -17.759 1.00 96.62 92 VAL A CA 1
ATOM 695 C C . VAL A 1 92 ? 14.572 4.002 -17.072 1.00 96.62 92 VAL A C 1
ATOM 697 O O . VAL A 1 92 ? 15.322 3.240 -16.459 1.00 96.62 92 VAL A O 1
ATOM 700 N N . PRO A 1 93 ? 14.846 5.316 -17.164 1.00 96.94 93 PRO A N 1
ATOM 701 C CA . PRO A 1 93 ? 15.967 5.929 -16.465 1.00 96.94 93 PRO A CA 1
ATOM 702 C C . PRO A 1 93 ? 15.758 5.933 -14.950 1.00 96.94 93 PRO A C 1
ATOM 704 O O . PRO A 1 93 ? 14.674 6.252 -14.462 1.00 96.94 93 PRO A O 1
ATOM 707 N N . THR A 1 94 ? 16.833 5.733 -14.185 1.00 96.25 94 THR A N 1
ATOM 708 C CA . THR A 1 94 ? 16.802 5.815 -12.713 1.00 96.25 94 THR A CA 1
ATOM 709 C C . THR A 1 94 ? 16.247 7.151 -12.203 1.00 96.25 94 THR A C 1
ATOM 711 O O . THR A 1 94 ? 15.586 7.189 -11.171 1.00 96.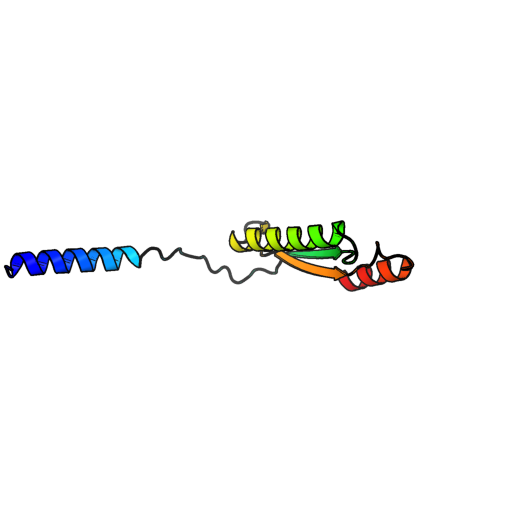25 94 THR A O 1
ATOM 714 N N . SER A 1 95 ? 16.457 8.256 -12.927 1.00 97.50 95 SER A N 1
ATOM 715 C CA . SER A 1 95 ? 15.898 9.561 -12.554 1.00 97.50 95 SER A CA 1
ATOM 716 C C . SER A 1 95 ? 14.366 9.597 -12.577 1.00 97.50 95 SER A C 1
ATOM 718 O O . SER A 1 95 ? 13.779 10.300 -11.762 1.00 97.50 95 SER A O 1
ATOM 720 N N . GLU A 1 96 ? 13.709 8.845 -13.470 1.00 97.00 96 GLU A N 1
ATOM 721 C CA . GLU A 1 96 ? 12.241 8.743 -13.488 1.00 97.00 96 GLU A CA 1
ATOM 722 C C . GLU A 1 96 ? 11.722 7.954 -12.281 1.00 97.00 96 GLU A C 1
ATOM 724 O O . GLU A 1 96 ? 10.748 8.362 -11.648 1.00 97.00 96 GLU A O 1
ATOM 729 N N . VAL A 1 97 ? 12.415 6.872 -11.914 1.00 97.44 97 VAL A N 1
ATOM 730 C CA . VAL A 1 97 ? 12.092 6.068 -10.726 1.00 97.44 97 VAL A CA 1
ATOM 731 C C . VAL A 1 97 ? 12.213 6.914 -9.456 1.00 97.44 97 VAL A C 1
ATOM 733 O O . VAL A 1 97 ? 11.307 6.929 -8.621 1.00 97.44 97 VAL A O 1
ATOM 736 N N . LEU A 1 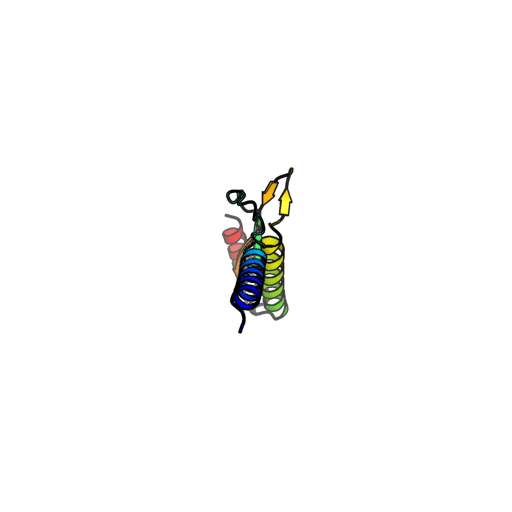98 ? 13.306 7.674 -9.325 1.00 97.25 98 LEU A N 1
ATOM 737 C CA . LEU A 1 98 ? 13.525 8.572 -8.189 1.00 97.25 98 LEU A CA 1
ATOM 738 C C . LEU A 1 98 ? 12.460 9.672 -8.109 1.00 97.25 98 LEU A C 1
ATOM 740 O O . LEU A 1 98 ? 12.004 9.979 -7.011 1.00 97.25 98 LEU A O 1
ATOM 744 N N . LEU A 1 99 ? 12.008 10.206 -9.247 1.00 97.50 99 LEU A N 1
ATOM 745 C CA . LEU A 1 99 ? 10.923 11.190 -9.291 1.00 97.50 99 LEU A CA 1
ATOM 746 C C . LEU A 1 99 ? 9.592 10.604 -8.790 1.00 97.50 99 LEU A C 1
ATOM 748 O O . LEU A 1 99 ? 8.846 11.281 -8.081 1.00 97.50 99 LEU A O 1
ATOM 752 N N . ALA A 1 100 ? 9.283 9.347 -9.128 1.00 97.31 100 ALA A N 1
ATOM 753 C CA . ALA A 1 100 ? 8.092 8.672 -8.613 1.00 97.31 100 ALA A CA 1
ATOM 754 C C . ALA A 1 100 ? 8.156 8.491 -7.086 1.00 97.31 100 ALA A C 1
ATOM 756 O O . ALA A 1 100 ? 7.161 8.715 -6.396 1.00 97.31 100 ALA A O 1
ATOM 757 N N . ILE A 1 101 ? 9.331 8.141 -6.553 1.00 96.94 101 ILE A N 1
ATOM 758 C CA . ILE A 1 101 ? 9.563 8.020 -5.106 1.00 96.94 101 ILE A CA 1
ATOM 759 C C . ILE A 1 101 ? 9.459 9.388 -4.420 1.00 96.94 101 ILE A C 1
ATOM 761 O O . ILE A 1 101 ? 8.803 9.501 -3.387 1.00 96.94 101 ILE A O 1
ATOM 765 N N . GLU A 1 102 ? 10.047 10.437 -4.997 1.00 97.00 102 GLU A N 1
ATOM 766 C CA . GLU A 1 102 ? 9.967 11.802 -4.467 1.00 97.00 102 GLU A CA 1
ATOM 767 C C . GLU A 1 102 ? 8.511 12.279 -4.381 1.00 97.00 102 GLU A C 1
ATOM 769 O O . GLU A 1 102 ? 8.079 12.745 -3.329 1.00 97.00 102 GLU A O 1
ATOM 774 N N . LYS A 1 103 ? 7.720 12.052 -5.438 1.00 96.94 103 LYS A N 1
ATOM 775 C CA . LYS A 1 103 ? 6.283 12.369 -5.479 1.00 96.94 103 LYS A CA 1
ATOM 776 C C . LYS A 1 103 ? 5.443 11.585 -4.463 1.00 96.94 103 LYS A C 1
ATOM 778 O O . LYS A 1 103 ? 4.350 12.015 -4.114 1.00 96.94 103 LYS A O 1
ATOM 783 N N . LEU A 1 104 ? 5.897 10.411 -4.031 1.00 96.81 104 LEU A N 1
ATOM 784 C CA . LEU A 1 104 ? 5.207 9.636 -2.999 1.00 96.81 104 LEU A CA 1
ATOM 785 C C . LEU A 1 104 ? 5.460 10.200 -1.593 1.00 96.81 104 LEU A C 1
ATOM 787 O O . LEU A 1 104 ? 4.620 10.038 -0.708 1.00 96.81 104 LEU A O 1
ATOM 791 N N . ILE A 1 105 ? 6.629 10.808 -1.379 1.00 94.62 105 ILE A N 1
ATOM 792 C CA . ILE A 1 105 ? 7.075 11.306 -0.073 1.00 94.62 105 ILE A CA 1
ATOM 793 C C . ILE A 1 105 ? 6.622 12.754 0.169 1.00 94.62 105 ILE A C 1
ATOM 795 O O . ILE A 1 105 ? 6.303 13.092 1.313 1.00 94.62 105 ILE A O 1
ATOM 799 N N . LEU A 1 106 ? 6.632 13.596 -0.872 1.00 90.81 106 LEU A N 1
ATOM 800 C CA . LEU A 1 106 ? 6.350 15.039 -0.817 1.00 90.81 106 LEU A CA 1
ATOM 801 C C . LEU A 1 106 ? 4.912 15.378 -1.227 1.00 90.81 106 LEU A C 1
ATOM 803 O O . LEU A 1 106 ? 4.306 16.225 -0.530 1.00 90.81 106 LEU A O 1
#